Protein AF-A0A9D1A0C4-F1 (afdb_monomer_lite)

Secondary structure (DSSP, 8-state):
--HHHHHHHTTPPTTHHHHHHHHHHTT-PPTT-----SSPPSSSS----------HHHHHHHHHHHHHTT--HHHHHHHHHHHHHH--

Structure (mmCIF, N/CA/C/O backbone):
data_AF-A0A9D1A0C4-F1
#
_entry.id   AF-A0A9D1A0C4-F1
#
loop_
_atom_site.group_PDB
_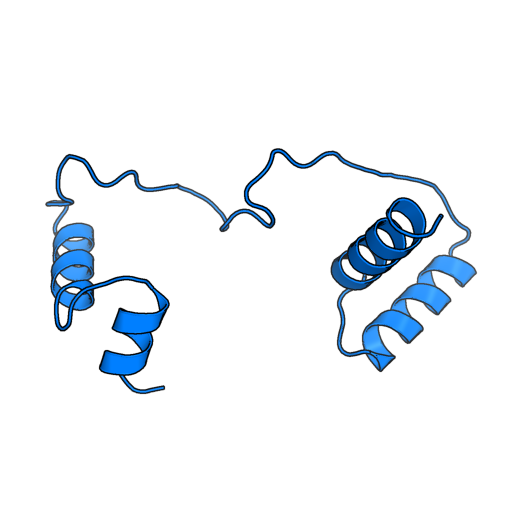atom_site.id
_atom_site.type_symbol
_atom_site.label_atom_id
_atom_site.label_alt_id
_atom_site.label_comp_id
_atom_site.label_asym_id
_atom_site.label_entity_id
_atom_site.label_seq_id
_atom_site.pdbx_PDB_ins_code
_atom_site.Cartn_x
_atom_site.Cartn_y
_atom_site.Cartn_z
_atom_site.occupancy
_atom_site.B_iso_or_equiv
_atom_site.auth_seq_id
_atom_site.auth_comp_id
_atom_site.auth_asym_id
_atom_site.auth_atom_id
_atom_site.pdbx_PDB_model_num
ATOM 1 N N . MET A 1 1 ? 2.304 -21.860 -16.667 1.00 63.72 1 MET A N 1
ATOM 2 C CA . MET A 1 1 ? 1.672 -20.867 -17.558 1.00 63.72 1 MET A CA 1
ATOM 3 C C . MET A 1 1 ? 2.236 -21.111 -18.945 1.00 63.72 1 MET A C 1
ATOM 5 O O . MET A 1 1 ? 3.440 -21.317 -19.033 1.00 63.72 1 MET A O 1
ATOM 9 N N . ASP A 1 2 ? 1.392 -21.220 -19.969 1.00 82.81 2 ASP A N 1
ATOM 10 C CA . ASP A 1 2 ? 1.847 -21.499 -21.337 1.00 82.81 2 ASP A CA 1
ATOM 11 C C . ASP A 1 2 ? 2.418 -20.231 -21.997 1.00 82.81 2 ASP A C 1
ATOM 13 O O . ASP A 1 2 ? 1.992 -19.121 -21.669 1.00 82.81 2 ASP A O 1
ATOM 17 N N . ARG A 1 3 ? 3.388 -20.388 -22.911 1.00 72.62 3 ARG A N 1
ATOM 18 C CA . ARG A 1 3 ? 4.094 -19.266 -23.558 1.00 72.62 3 ARG A CA 1
ATOM 19 C C . ARG A 1 3 ? 3.125 -18.333 -24.277 1.00 72.62 3 ARG A C 1
ATOM 21 O O . ARG A 1 3 ? 3.206 -17.124 -24.099 1.00 72.62 3 ARG A O 1
ATOM 28 N N . LYS A 1 4 ? 2.155 -18.901 -24.995 1.00 76.31 4 LYS A N 1
ATOM 29 C CA . LYS A 1 4 ? 1.164 -18.133 -25.750 1.00 76.31 4 LYS A CA 1
ATOM 30 C C . LYS A 1 4 ? 0.283 -17.290 -24.825 1.00 76.31 4 LYS A C 1
ATOM 32 O O . LYS A 1 4 ? -0.005 -16.135 -25.113 1.00 76.31 4 LYS A O 1
ATOM 37 N N . THR A 1 5 ? -0.083 -17.853 -23.672 1.00 77.88 5 THR A N 1
ATOM 38 C CA . THR A 1 5 ? -0.842 -17.142 -22.632 1.00 77.88 5 THR A CA 1
ATOM 39 C C . THR A 1 5 ? -0.043 -15.984 -22.035 1.00 77.88 5 THR A C 1
ATOM 41 O O . THR A 1 5 ? -0.611 -14.965 -21.655 1.00 77.88 5 THR A O 1
ATOM 44 N N . MET A 1 6 ? 1.276 -16.135 -21.929 1.00 74.81 6 MET A N 1
ATOM 45 C CA . MET A 1 6 ? 2.166 -15.109 -21.392 1.00 74.81 6 MET A CA 1
ATOM 46 C C . MET A 1 6 ? 2.388 -13.959 -22.388 1.00 74.81 6 MET A C 1
ATOM 48 O O . MET A 1 6 ? 2.412 -12.799 -21.981 1.00 74.81 6 MET A O 1
ATOM 52 N N . GLU A 1 7 ? 2.485 -14.274 -23.680 1.00 77.75 7 GLU A N 1
ATOM 53 C CA . GLU A 1 7 ? 2.577 -13.300 -24.776 1.00 77.75 7 GLU A CA 1
ATOM 54 C C . GLU A 1 7 ? 1.306 -12.447 -24.875 1.00 77.75 7 GLU A C 1
ATOM 56 O O . GLU A 1 7 ? 1.391 -11.220 -24.826 1.00 77.75 7 GLU A O 1
ATOM 61 N N . GLU A 1 8 ? 0.128 -13.080 -24.882 1.00 76.12 8 GLU A N 1
ATOM 62 C CA . GLU A 1 8 ? -1.163 -12.377 -24.896 1.00 76.12 8 GLU A CA 1
ATOM 63 C C . GLU A 1 8 ? -1.334 -11.452 -23.682 1.00 76.12 8 GLU A C 1
ATOM 65 O O . GLU A 1 8 ? -1.768 -10.309 -23.828 1.00 76.12 8 G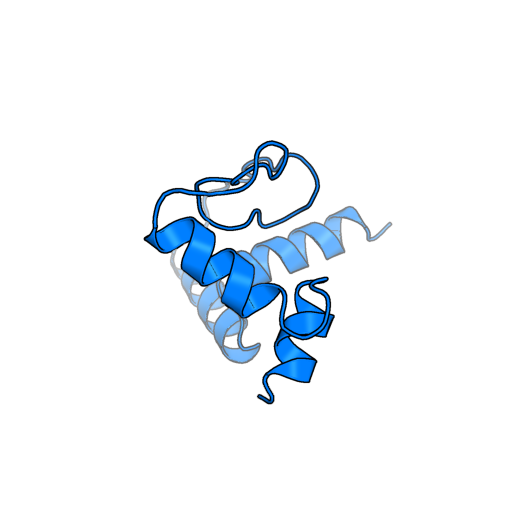LU A O 1
ATOM 70 N N . LEU A 1 9 ? -0.953 -11.908 -22.484 1.00 78.50 9 LEU A N 1
ATOM 71 C CA . LEU A 1 9 ? -1.116 -11.133 -21.251 1.00 78.50 9 LEU A CA 1
ATOM 72 C C . LEU A 1 9 ? -0.209 -9.895 -21.189 1.00 78.50 9 LEU A C 1
ATOM 74 O O . LEU A 1 9 ? -0.566 -8.900 -20.563 1.00 78.50 9 LEU A O 1
ATOM 78 N N . MET A 1 10 ? 0.953 -9.941 -21.839 1.00 73.81 10 MET A N 1
ATOM 79 C CA . MET A 1 10 ? 1.876 -8.806 -21.919 1.00 73.81 10 MET A CA 1
ATOM 80 C C . MET A 1 10 ? 1.667 -7.938 -23.170 1.00 73.81 10 MET A C 1
ATOM 82 O O . MET A 1 10 ? 2.399 -6.967 -23.357 1.00 73.81 10 MET A O 1
ATOM 86 N N . GLY A 1 11 ? 0.675 -8.260 -24.008 1.00 76.00 11 GLY A N 1
ATOM 87 C CA . GLY A 1 11 ? 0.380 -7.521 -25.236 1.00 76.00 11 GLY A CA 1
ATOM 88 C C . GLY A 1 11 ? 1.401 -7.742 -26.357 1.00 76.00 11 GLY A C 1
ATOM 89 O O . GLY A 1 11 ? 1.550 -6.871 -27.212 1.00 76.00 11 GLY A O 1
ATOM 90 N N . PHE A 1 12 ? 2.109 -8.875 -26.343 1.00 76.06 12 PHE A N 1
ATOM 91 C CA . PHE A 1 12 ? 3.029 -9.292 -27.402 1.00 76.06 12 PHE A CA 1
ATOM 92 C C . PHE A 1 12 ? 2.323 -10.212 -28.401 1.00 76.06 12 PHE A C 1
ATOM 94 O O . PHE A 1 12 ? 1.472 -11.025 -28.032 1.00 76.06 12 PHE A O 1
ATOM 101 N N . ALA A 1 13 ? 2.699 -10.116 -29.674 1.00 80.69 13 ALA A N 1
ATOM 102 C CA . ALA A 1 13 ? 2.311 -11.097 -30.675 1.00 80.69 13 ALA A CA 1
ATOM 103 C C . ALA A 1 13 ? 3.014 -12.453 -30.422 1.00 80.69 13 ALA A C 1
ATOM 105 O O . ALA A 1 13 ? 4.076 -12.497 -29.792 1.00 80.69 13 ALA A O 1
ATOM 106 N N . PRO A 1 14 ? 2.462 -13.578 -30.916 1.00 80.50 14 PRO A N 1
ATOM 107 C CA . PRO A 1 14 ? 3.073 -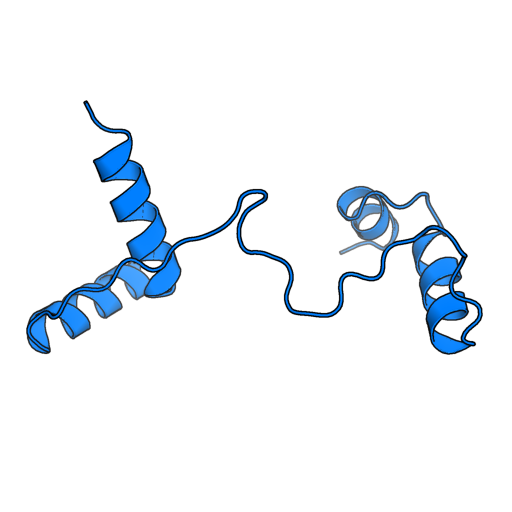14.892 -30.727 1.00 80.50 14 PRO A CA 1
ATOM 108 C C . PRO A 1 14 ? 4.501 -14.957 -31.292 1.00 80.50 14 PRO A C 1
ATOM 110 O O . PRO A 1 14 ? 4.708 -14.676 -32.471 1.00 80.50 14 PRO A O 1
ATOM 113 N N . GLY A 1 15 ? 5.478 -15.348 -30.471 1.00 79.00 15 GLY A N 1
ATOM 114 C CA . GLY A 1 15 ? 6.906 -15.412 -30.808 1.00 79.00 15 GLY A CA 1
ATOM 115 C C . GLY A 1 15 ? 7.670 -14.092 -30.644 1.00 79.00 15 GLY A C 1
ATOM 116 O O . GLY A 1 15 ? 8.899 -14.102 -30.565 1.00 79.00 15 GLY A O 1
ATOM 117 N N . GLU A 1 16 ? 6.967 -12.964 -30.527 1.00 81.00 16 GLU A N 1
ATOM 118 C CA . GLU A 1 16 ? 7.580 -11.634 -30.440 1.00 81.00 16 GLU A CA 1
ATOM 119 C C . GLU A 1 16 ? 8.327 -11.437 -29.118 1.00 81.00 16 GLU A C 1
ATO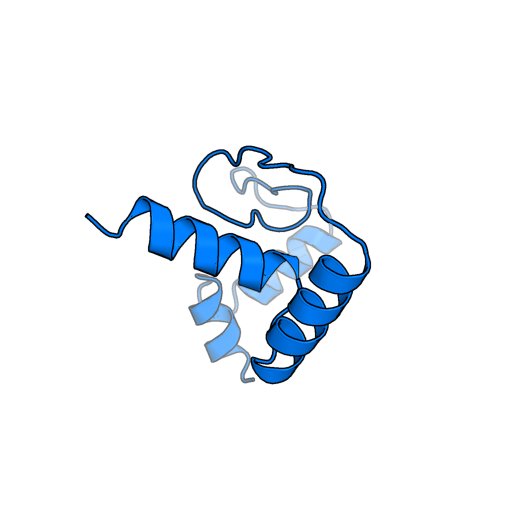M 121 O O . GLU A 1 16 ? 9.313 -10.705 -29.049 1.00 81.00 16 GLU A O 1
ATOM 126 N N . LEU A 1 17 ? 7.881 -12.103 -28.054 1.00 77.44 17 LEU A N 1
ATOM 127 C CA . LEU A 1 17 ? 8.491 -11.979 -26.737 1.00 77.44 17 LEU A CA 1
ATOM 128 C C . LEU A 1 17 ? 9.926 -12.515 -26.710 1.00 77.44 17 LEU A C 1
ATOM 130 O O . LEU A 1 17 ? 10.812 -11.886 -26.136 1.00 77.44 17 LEU A O 1
ATOM 134 N N . GLU A 1 18 ? 10.161 -13.656 -27.351 1.00 80.50 18 GLU A N 1
ATOM 135 C CA . GLU A 1 18 ? 11.476 -14.298 -27.401 1.00 80.50 18 GLU A CA 1
ATOM 136 C C . GLU A 1 18 ? 12.428 -13.550 -28.345 1.00 80.50 18 GLU A C 1
ATOM 138 O O . GLU A 1 18 ? 13.600 -13.356 -28.025 1.00 80.50 18 GLU A O 1
ATOM 143 N N . GLU A 1 19 ? 11.904 -13.032 -29.458 1.00 81.25 19 GLU A N 1
ATOM 144 C CA . GLU A 1 19 ? 12.637 -12.134 -30.355 1.00 81.25 19 GLU A CA 1
ATOM 145 C C . GLU A 1 19 ? 13.046 -10.838 -29.641 1.00 81.25 19 GLU A C 1
ATOM 147 O O . GLU A 1 19 ? 14.201 -10.420 -29.701 1.00 81.25 19 GLU A O 1
ATOM 152 N N . THR A 1 20 ? 12.121 -10.246 -28.884 1.00 77.56 20 THR A N 1
ATOM 153 C CA . THR A 1 20 ? 12.358 -9.027 -28.105 1.00 77.56 20 THR A CA 1
ATOM 154 C C . THR A 1 20 ? 13.358 -9.270 -26.972 1.00 77.56 20 THR A C 1
ATOM 156 O O . THR A 1 20 ? 14.227 -8.433 -26.732 1.00 77.56 20 THR A O 1
ATOM 159 N N . ALA A 1 21 ? 13.281 -10.422 -26.298 1.00 79.94 21 ALA A N 1
ATOM 160 C CA . ALA A 1 21 ? 14.245 -10.819 -25.275 1.00 79.94 21 ALA A CA 1
ATOM 161 C C . ALA A 1 21 ? 15.653 -10.994 -25.864 1.00 79.94 21 ALA A C 1
ATOM 163 O O . ALA A 1 21 ? 16.612 -10.434 -25.337 1.00 79.94 21 ALA A O 1
ATOM 164 N N . ARG A 1 22 ? 15.775 -11.679 -27.007 1.00 81.06 22 ARG A N 1
ATOM 165 C CA . ARG A 1 22 ? 17.056 -11.838 -27.708 1.00 81.06 22 ARG A CA 1
ATOM 166 C C . ARG A 1 22 ? 17.625 -10.493 -28.163 1.00 81.06 22 ARG A C 1
ATOM 168 O O . ARG A 1 22 ? 18.818 -10.269 -27.991 1.00 81.06 22 ARG A O 1
ATOM 175 N N . ALA A 1 23 ? 16.786 -9.599 -28.688 1.00 79.81 23 ALA A N 1
ATOM 176 C CA . ALA A 1 23 ? 17.187 -8.249 -29.084 1.00 79.81 23 ALA A CA 1
ATOM 177 C C . ALA A 1 23 ? 17.661 -7.404 -27.887 1.00 79.81 23 ALA A C 1
ATOM 179 O O . ALA A 1 23 ? 18.578 -6.598 -28.015 1.00 79.81 23 ALA A O 1
ATOM 180 N N . TYR A 1 24 ? 17.074 -7.598 -26.702 1.00 75.94 24 TYR A N 1
ATOM 181 C CA . TYR A 1 24 ? 17.560 -6.971 -25.470 1.00 75.94 24 TYR A CA 1
ATOM 182 C C . TYR A 1 24 ? 18.947 -7.488 -25.076 1.00 75.94 24 TYR A C 1
ATOM 184 O O . TYR A 1 24 ? 19.840 -6.696 -24.784 1.00 75.94 24 TYR A O 1
ATOM 192 N N . GLU A 1 25 ? 19.134 -8.810 -25.087 1.00 77.88 25 GLU A N 1
ATOM 193 C CA . GLU A 1 25 ? 20.388 -9.468 -24.700 1.00 77.88 25 GLU A CA 1
ATOM 194 C C . GLU A 1 25 ? 21.537 -9.188 -25.678 1.00 77.88 25 GLU A C 1
ATOM 196 O O . GLU A 1 25 ? 22.682 -9.037 -25.251 1.00 77.88 25 GLU A O 1
ATOM 201 N N . SER A 1 26 ? 21.244 -9.079 -26.978 1.00 80.62 26 SER A N 1
ATOM 202 C CA . SER A 1 26 ? 22.224 -8.729 -28.014 1.00 80.62 26 SER A CA 1
ATOM 203 C C . SER A 1 26 ? 22.534 -7.230 -28.081 1.00 80.62 26 SER A C 1
ATOM 205 O O . SER A 1 26 ? 23.470 -6.832 -28.773 1.00 80.62 26 SER A O 1
ATOM 207 N N . GLY A 1 27 ? 21.774 -6.392 -27.365 1.00 73.12 27 GLY A N 1
ATOM 208 C CA . GLY A 1 27 ? 21.891 -4.934 -27.418 1.00 73.12 27 GLY A CA 1
ATOM 209 C C . GLY A 1 27 ? 21.257 -4.294 -28.660 1.00 73.12 27 GLY A C 1
ATOM 210 O O . GLY A 1 27 ? 21.410 -3.093 -28.870 1.00 73.12 27 GLY A O 1
ATOM 211 N N . GLU A 1 28 ? 20.512 -5.060 -29.457 1.00 75.88 28 GLU A N 1
ATOM 212 C CA . GLU A 1 28 ? 19.783 -4.620 -30.655 1.00 75.88 28 GLU A CA 1
ATOM 213 C C . GLU A 1 28 ? 18.331 -4.229 -30.333 1.00 75.88 28 GLU A C 1
ATOM 215 O O . GLU A 1 28 ? 17.410 -4.449 -31.121 1.00 75.88 28 GLU A O 1
ATOM 220 N N . TRP A 1 29 ? 18.100 -3.660 -29.147 1.00 71.12 29 TRP A N 1
ATOM 221 C CA . TRP A 1 29 ? 16.755 -3.296 -28.716 1.00 71.12 29 TRP A CA 1
ATOM 222 C C . TRP A 1 29 ? 16.121 -2.290 -29.697 1.00 71.12 29 TRP A C 1
ATOM 224 O O . TRP A 1 29 ? 16.713 -1.235 -29.955 1.00 71.12 29 TRP A O 1
ATOM 234 N N . PRO A 1 30 ? 14.924 -2.575 -30.249 1.00 67.31 30 PRO A N 1
ATOM 235 C CA . PRO A 1 30 ? 14.371 -1.799 -31.350 1.00 67.31 30 PRO A CA 1
ATOM 236 C C . PRO A 1 30 ? 14.090 -0.347 -30.948 1.00 67.31 30 PRO A C 1
ATOM 238 O O . PRO A 1 30 ? 13.456 -0.057 -29.926 1.00 67.31 30 PRO A O 1
ATOM 241 N N . ALA A 1 31 ? 14.531 0.581 -31.800 1.00 62.34 31 ALA A N 1
ATOM 242 C CA . ALA A 1 31 ? 14.251 2.002 -31.652 1.00 62.34 31 ALA A CA 1
ATOM 243 C C . ALA A 1 31 ? 12.730 2.248 -31.652 1.00 62.34 31 ALA A C 1
ATOM 245 O O . ALA A 1 31 ? 12.020 1.800 -32.549 1.00 62.34 31 ALA A O 1
ATOM 246 N N . GLY A 1 32 ? 12.224 2.953 -30.636 1.00 64.94 32 GLY A N 1
ATOM 247 C CA . GLY A 1 32 ? 10.793 3.251 -30.472 1.00 64.94 32 GLY A CA 1
ATOM 248 C C . GLY A 1 32 ? 10.090 2.475 -29.353 1.00 64.94 32 GLY A C 1
ATOM 249 O O . GLY A 1 32 ? 9.008 2.883 -28.934 1.00 64.94 32 GLY A O 1
ATOM 250 N N . ARG A 1 33 ? 10.705 1.423 -28.788 1.00 63.03 33 ARG A N 1
ATOM 251 C CA . ARG A 1 33 ? 10.228 0.813 -27.535 1.00 63.03 33 ARG A CA 1
ATOM 252 C C . ARG A 1 33 ? 10.828 1.531 -26.331 1.00 63.03 33 ARG A C 1
ATOM 254 O O . ARG A 1 33 ? 12.015 1.389 -26.040 1.00 63.03 33 ARG A O 1
ATOM 261 N N . THR A 1 34 ? 9.996 2.270 -25.599 1.00 60.12 34 THR A N 1
ATOM 262 C CA . THR A 1 34 ? 10.399 2.905 -24.339 1.00 60.12 34 THR A CA 1
ATOM 263 C C . THR A 1 34 ? 10.650 1.839 -23.278 1.00 60.12 34 THR A C 1
ATOM 265 O O . THR A 1 34 ? 9.712 1.310 -22.682 1.00 60.12 34 THR A O 1
ATOM 268 N N . VAL A 1 35 ? 11.921 1.547 -23.006 1.00 62.75 35 VAL A N 1
ATOM 269 C CA . VAL A 1 35 ? 12.310 0.769 -21.827 1.00 62.75 35 VAL A CA 1
ATOM 270 C C . VAL A 1 35 ? 12.003 1.619 -20.596 1.00 62.75 35 VAL A C 1
ATOM 272 O O . VAL A 1 35 ? 12.706 2.586 -20.300 1.00 62.75 35 VAL A O 1
ATOM 275 N N . ARG A 1 36 ? 10.929 1.291 -19.871 1.00 62.38 36 ARG A N 1
ATOM 276 C CA . ARG A 1 36 ? 10.678 1.886 -18.555 1.00 62.38 36 ARG A CA 1
ATOM 277 C C . ARG A 1 36 ? 11.581 1.192 -17.540 1.00 62.38 36 ARG A C 1
ATOM 279 O O . ARG A 1 36 ? 11.223 0.167 -16.973 1.00 62.38 36 ARG A O 1
ATOM 286 N N . LEU A 1 37 ? 12.776 1.746 -17.355 1.00 59.59 37 LEU A N 1
ATOM 287 C CA . LEU A 1 37 ? 13.708 1.326 -16.311 1.00 59.59 37 LEU A CA 1
ATOM 288 C C . LEU A 1 37 ? 13.065 1.531 -14.934 1.00 59.59 37 LEU A C 1
ATOM 290 O O . LEU A 1 37 ? 12.723 2.654 -14.566 1.00 59.59 37 LEU A O 1
ATOM 294 N N . GLY A 1 38 ? 12.921 0.450 -14.168 1.00 69.62 38 GLY A N 1
ATOM 295 C CA . GLY A 1 38 ? 12.446 0.496 -12.787 1.00 69.62 38 GLY A CA 1
ATOM 296 C C . GLY A 1 38 ? 11.398 -0.563 -12.465 1.00 69.62 38 GLY A C 1
ATOM 297 O O . GLY A 1 38 ? 11.052 -1.411 -13.285 1.00 69.62 38 GLY A O 1
ATOM 298 N N . ARG A 1 39 ? 10.891 -0.519 -11.230 1.00 73.19 39 ARG A N 1
ATOM 299 C CA . ARG A 1 39 ? 9.741 -1.334 -10.834 1.00 73.19 39 ARG A CA 1
ATOM 300 C C . ARG A 1 39 ? 8.518 -0.860 -11.634 1.00 73.19 39 ARG A C 1
ATOM 302 O O . ARG A 1 39 ? 8.314 0.355 -11.701 1.00 73.19 39 ARG A O 1
ATOM 309 N N . PRO A 1 40 ? 7.695 -1.773 -12.181 1.00 80.06 40 PRO A N 1
ATOM 310 C CA . PRO A 1 40 ? 6.414 -1.407 -12.767 1.00 80.06 40 PRO A CA 1
ATOM 311 C C . PRO A 1 40 ? 5.630 -0.468 -11.837 1.00 80.06 40 PRO A C 1
ATOM 313 O O . PRO A 1 40 ? 5.615 -0.696 -10.619 1.00 80.06 40 PRO A O 1
ATOM 316 N N . PRO A 1 41 ? 5.034 0.609 -12.374 1.00 79.50 41 PRO A N 1
ATOM 317 C CA . PRO A 1 41 ? 4.290 1.552 -11.558 1.00 79.50 41 PRO A CA 1
ATOM 318 C C . PRO A 1 41 ? 3.080 0.857 -10.927 1.00 79.50 41 PRO A C 1
ATOM 320 O O . PRO A 1 41 ? 2.501 -0.064 -11.497 1.00 79.50 41 PRO A O 1
ATOM 323 N N . ILE A 1 42 ? 2.699 1.301 -9.730 1.00 85.75 42 ILE A N 1
ATOM 324 C CA . ILE A 1 42 ? 1.546 0.746 -9.005 1.00 85.75 42 ILE A CA 1
ATOM 325 C C . ILE A 1 42 ? 0.194 1.292 -9.501 1.00 85.75 42 ILE A C 1
ATOM 327 O O . ILE A 1 42 ? -0.839 0.808 -9.046 1.00 85.75 42 ILE A O 1
ATOM 331 N N . ALA A 1 43 ? 0.208 2.311 -10.366 1.00 84.94 43 ALA A N 1
ATOM 332 C CA . ALA A 1 43 ? -0.954 2.956 -10.976 1.00 84.94 43 ALA A CA 1
ATOM 333 C C . ALA A 1 43 ? -0.545 3.640 -12.294 1.00 84.94 43 ALA A C 1
ATOM 335 O O . ALA A 1 43 ? 0.626 3.986 -12.472 1.00 84.94 43 ALA A O 1
ATOM 336 N N . ASP A 1 44 ? -1.509 3.868 -13.188 1.00 85.44 44 ASP A N 1
ATOM 337 C CA . ASP A 1 44 ? -1.287 4.569 -14.463 1.00 85.44 44 ASP A CA 1
ATOM 338 C C . ASP A 1 44 ? -1.150 6.095 -14.304 1.00 85.44 44 ASP A C 1
A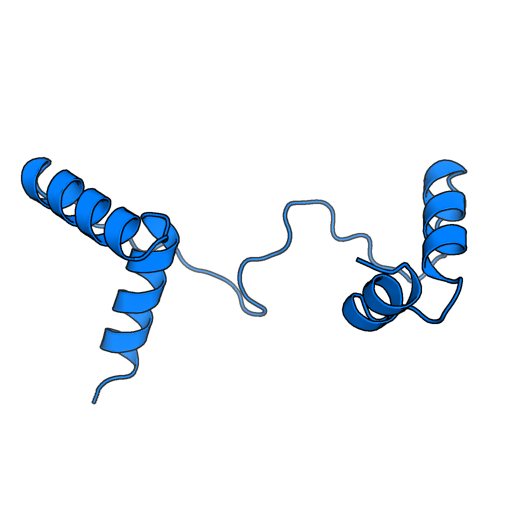TOM 340 O O . ASP A 1 44 ? -0.656 6.781 -15.200 1.00 85.44 44 ASP A O 1
ATOM 344 N N . GLU A 1 45 ? -1.547 6.630 -13.147 1.00 88.06 45 GLU A N 1
ATOM 345 C CA . GLU A 1 45 ? -1.467 8.048 -12.796 1.00 88.06 45 GLU A CA 1
ATOM 346 C C . GLU A 1 45 ? -0.366 8.350 -11.755 1.00 88.06 45 GLU A C 1
ATOM 348 O O . GLU A 1 45 ? 0.083 7.451 -11.033 1.00 88.06 45 GLU A O 1
ATOM 353 N N . PRO A 1 46 ? 0.094 9.615 -11.638 1.00 88.06 46 PRO A N 1
ATOM 354 C CA . PRO A 1 46 ? 1.080 10.000 -10.632 1.00 88.06 46 PRO A CA 1
ATOM 355 C C . PRO A 1 46 ? 0.604 9.729 -9.198 1.00 88.06 46 PRO A C 1
ATOM 357 O O . PRO A 1 46 ? -0.425 10.233 -8.755 1.00 88.06 46 PRO A O 1
ATOM 360 N N . THR A 1 47 ? 1.406 8.997 -8.426 1.00 88.81 47 THR A N 1
ATOM 361 C CA . THR A 1 47 ? 1.086 8.641 -7.035 1.00 88.81 47 THR A CA 1
ATOM 362 C C . THR A 1 47 ? 1.548 9.706 -6.038 1.00 88.81 47 THR A C 1
ATOM 364 O O . THR A 1 47 ? 2.638 10.263 -6.190 1.00 88.81 47 THR A O 1
ATOM 367 N N . LYS A 1 48 ? 0.786 9.926 -4.958 1.00 90.94 48 LYS A N 1
ATOM 368 C CA . LYS A 1 48 ? 1.186 10.761 -3.807 1.00 90.94 48 LYS A CA 1
ATOM 369 C C . LYS A 1 48 ? 1.337 9.933 -2.530 1.00 90.94 48 LYS A C 1
ATOM 371 O O . LYS A 1 48 ? 0.665 8.923 -2.353 1.00 90.94 48 LYS A O 1
ATOM 376 N N . ILE A 1 49 ? 2.212 10.384 -1.628 1.00 92.06 49 ILE A N 1
ATOM 377 C CA . ILE A 1 49 ? 2.411 9.763 -0.312 1.00 92.06 49 ILE A CA 1
ATOM 378 C C . ILE A 1 49 ? 1.347 10.282 0.657 1.00 92.06 49 ILE A C 1
ATOM 380 O O . ILE A 1 49 ? 1.230 11.489 0.859 1.00 92.06 49 ILE A O 1
ATOM 384 N N . VAL A 1 50 ? 0.627 9.362 1.298 1.00 90.12 50 VAL A N 1
ATOM 385 C CA . VAL A 1 50 ? -0.242 9.638 2.449 1.00 90.12 50 VAL A CA 1
ATOM 386 C C . VAL A 1 50 ? 0.417 9.013 3.676 1.00 90.12 50 VAL A C 1
ATOM 388 O O . VAL A 1 50 ? 0.666 7.808 3.694 1.00 90.12 50 VAL A O 1
ATOM 391 N N . SER A 1 51 ? 0.747 9.820 4.686 1.00 91.62 51 SER A N 1
ATOM 392 C CA . SER A 1 51 ? 1.420 9.355 5.903 1.00 91.62 51 SER A CA 1
ATOM 393 C C . SER A 1 51 ? 0.770 9.917 7.167 1.00 91.62 51 SER A C 1
ATOM 395 O O . SER A 1 51 ? 0.297 11.050 7.203 1.00 91.62 51 SER A O 1
ATOM 397 N N . GLY A 1 52 ? 0.750 9.102 8.223 1.00 93.25 52 GLY A N 1
ATOM 398 C CA . GLY A 1 52 ? 0.207 9.452 9.532 1.00 93.25 52 GLY A CA 1
ATOM 399 C C . GLY A 1 52 ? 0.798 8.546 10.608 1.00 93.25 52 GLY A C 1
ATOM 400 O O . GLY A 1 52 ? 1.099 7.381 10.348 1.00 93.25 52 GLY A O 1
ATOM 401 N N . ARG A 1 53 ? 1.012 9.087 11.812 1.00 96.12 53 ARG A N 1
ATOM 402 C CA . ARG A 1 53 ? 1.503 8.307 12.957 1.00 96.12 53 ARG A CA 1
ATOM 403 C C . ARG A 1 53 ? 0.331 7.663 13.688 1.00 96.12 53 ARG A C 1
ATOM 405 O O . ARG A 1 53 ? -0.668 8.324 13.949 1.00 96.12 53 ARG A O 1
ATOM 412 N N . VAL A 1 54 ? 0.496 6.398 14.057 1.00 95.94 54 VAL A N 1
ATOM 413 C CA . VAL A 1 54 ? -0.456 5.628 14.866 1.00 95.94 54 VAL A CA 1
ATOM 414 C C . VAL A 1 54 ? 0.295 4.939 16.008 1.00 95.94 54 VAL A C 1
ATOM 416 O O . VAL A 1 54 ? 1.504 4.727 15.882 1.00 95.94 54 VAL A O 1
ATOM 419 N N . PRO A 1 55 ? -0.376 4.585 17.117 1.00 98.25 55 PRO A N 1
ATOM 420 C CA . PRO A 1 55 ? 0.228 3.743 18.144 1.00 98.25 55 PRO A CA 1
ATOM 421 C C . PRO A 1 55 ? 0.687 2.396 17.570 1.00 98.25 55 PRO A C 1
ATOM 423 O O . PRO A 1 55 ? 0.020 1.838 16.697 1.00 98.25 55 PRO A O 1
ATOM 426 N N . GLU A 1 56 ? 1.780 1.845 18.099 1.00 97.81 56 GLU A N 1
ATOM 427 C CA . GLU A 1 56 ? 2.332 0.553 17.653 1.00 97.81 56 GLU A CA 1
ATOM 428 C C . GLU A 1 56 ? 1.293 -0.571 17.726 1.00 97.81 56 GLU A C 1
ATOM 430 O O . GLU A 1 56 ? 1.109 -1.312 16.766 1.00 97.81 56 GLU A O 1
ATOM 435 N N . SER A 1 57 ? 0.498 -0.609 18.801 1.00 98.06 57 SER A N 1
ATOM 436 C CA . SER A 1 57 ? -0.574 -1.597 18.970 1.00 98.06 57 SER A CA 1
ATOM 437 C C . SER A 1 57 ? -1.620 -1.565 17.850 1.00 98.06 57 SER A C 1
ATOM 439 O O . SER A 1 57 ? -2.180 -2.605 17.492 1.00 98.06 57 SER A O 1
ATOM 441 N N . ILE A 1 58 ? -1.879 -0.386 17.278 1.00 97.69 58 ILE A N 1
ATOM 442 C CA . ILE A 1 58 ? -2.795 -0.209 16.149 1.00 97.69 58 ILE A CA 1
ATOM 443 C C . ILE A 1 58 ? -2.132 -0.660 14.849 1.00 97.69 58 ILE A C 1
ATOM 445 O O . ILE A 1 58 ? -2.786 -1.336 14.055 1.00 97.69 58 ILE A O 1
ATOM 449 N N . ALA A 1 59 ? -0.849 -0.346 14.645 1.00 96.50 59 ALA A N 1
ATOM 450 C CA . ALA A 1 59 ? -0.093 -0.827 13.490 1.00 96.50 59 ALA A CA 1
ATOM 451 C C . ALA A 1 59 ? -0.021 -2.365 13.465 1.00 96.50 59 ALA A C 1
ATOM 453 O O . ALA A 1 59 ? -0.322 -2.976 12.441 1.00 96.50 59 ALA A O 1
ATOM 454 N N . ASP A 1 60 ? 0.246 -3.000 14.607 1.00 97.75 60 ASP A N 1
ATOM 455 C CA . ASP A 1 60 ? 0.287 -4.461 14.722 1.00 97.75 60 ASP A CA 1
ATOM 456 C C . ASP A 1 60 ? -1.084 -5.098 14.462 1.00 97.75 60 ASP A C 1
ATOM 458 O O . ASP A 1 60 ? -1.206 -6.128 13.795 1.00 97.75 60 ASP A O 1
ATOM 462 N N . ALA A 1 61 ? -2.151 -4.493 14.995 1.00 97.44 61 ALA A N 1
ATOM 463 C CA . ALA A 1 61 ? -3.512 -4.954 14.737 1.00 97.44 61 ALA A CA 1
ATOM 464 C C . ALA A 1 61 ? -3.890 -4.813 13.256 1.00 97.44 61 ALA A C 1
ATOM 466 O O . ALA A 1 61 ? -4.587 -5.674 12.713 1.00 97.44 61 ALA A O 1
ATOM 467 N N . PHE A 1 62 ? -3.422 -3.750 12.604 1.00 97.00 62 PHE A N 1
ATOM 468 C CA . PHE A 1 62 ? -3.616 -3.522 11.181 1.00 97.00 62 PHE A CA 1
ATOM 469 C C . PHE A 1 62 ? -2.893 -4.574 10.333 1.00 97.00 62 PHE A C 1
ATOM 471 O O . PHE A 1 62 ? -3.501 -5.140 9.425 1.00 97.00 62 PHE A O 1
ATOM 478 N N . ASP A 1 63 ? -1.646 -4.901 10.669 1.00 96.81 63 ASP A N 1
ATOM 479 C CA . ASP A 1 63 ? -0.865 -5.919 9.963 1.00 96.81 63 ASP A CA 1
ATOM 480 C C . ASP A 1 63 ? -1.482 -7.307 10.065 1.00 96.81 63 ASP A C 1
ATOM 482 O O . ASP A 1 63 ? -1.585 -8.009 9.059 1.00 96.81 63 ASP A O 1
ATOM 486 N N . ARG A 1 64 ? -1.961 -7.689 11.255 1.00 97.56 64 ARG A N 1
ATOM 487 C CA . ARG A 1 64 ? -2.685 -8.955 11.430 1.00 97.56 64 ARG A CA 1
ATOM 488 C C . ARG A 1 64 ? -3.922 -9.017 10.537 1.00 97.56 64 ARG A C 1
ATOM 490 O O . ARG A 1 64 ? -4.172 -10.049 9.920 1.00 97.56 64 ARG A O 1
ATOM 497 N N . LYS A 1 65 ? -4.675 -7.916 10.426 1.00 96.44 65 LYS A N 1
ATOM 498 C CA . LYS A 1 65 ? -5.823 -7.841 9.510 1.00 96.44 65 LYS A CA 1
ATOM 499 C C . LYS A 1 65 ? -5.388 -7.921 8.047 1.00 96.44 65 LYS A C 1
ATOM 501 O O . LYS A 1 65 ? -6.030 -8.621 7.280 1.00 96.44 65 LYS A O 1
ATOM 506 N N . ALA A 1 66 ? -4.303 -7.263 7.644 1.00 96.88 66 ALA A N 1
ATOM 507 C CA . ALA A 1 66 ? -3.786 -7.391 6.279 1.00 96.88 66 ALA A CA 1
ATOM 508 C C . ALA A 1 66 ? -3.415 -8.845 5.947 1.00 96.88 66 ALA A C 1
ATOM 510 O O . ALA A 1 66 ? -3.884 -9.381 4.945 1.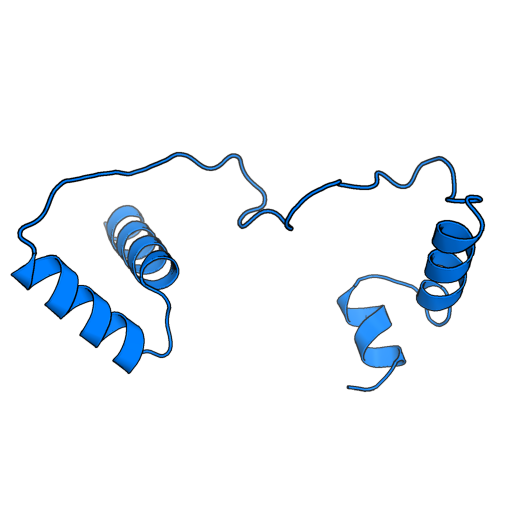00 96.88 66 ALA A O 1
ATOM 511 N N . GLN A 1 67 ? -2.701 -9.524 6.847 1.00 96.06 67 GLN A N 1
ATOM 512 C CA . GLN A 1 67 ? -2.336 -10.935 6.691 1.00 96.06 67 GLN A CA 1
ATOM 513 C C . GLN A 1 67 ? -3.559 -11.856 6.584 1.00 96.06 67 GLN A C 1
ATOM 515 O O . GLN A 1 67 ? -3.579 -12.736 5.728 1.00 96.06 67 GLN A O 1
ATOM 520 N N . GLN A 1 68 ? -4.601 -11.634 7.395 1.00 95.81 68 GLN A N 1
ATOM 521 C CA . GLN A 1 68 ? -5.857 -12.398 7.323 1.00 95.81 68 GLN A CA 1
ATOM 522 C C . GLN A 1 68 ? -6.548 -12.292 5.958 1.00 95.81 68 GLN A C 1
ATOM 524 O O . GLN A 1 68 ? -7.230 -13.224 5.545 1.00 95.81 68 GLN A O 1
ATOM 529 N N . HIS A 1 69 ? -6.361 -11.173 5.257 1.00 92.75 69 HIS A N 1
ATOM 530 C CA . HIS A 1 69 ? -6.898 -10.944 3.917 1.00 92.75 69 HIS A CA 1
ATOM 531 C C . HIS A 1 69 ? -5.908 -11.313 2.795 1.00 92.75 69 HIS A C 1
ATOM 533 O O . HIS A 1 69 ? -6.201 -11.068 1.628 1.00 92.75 69 HIS A O 1
ATOM 539 N N . GLY A 1 70 ? -4.741 -11.886 3.117 1.00 96.06 70 GLY A N 1
ATOM 540 C CA . GLY A 1 70 ? -3.704 -12.209 2.129 1.00 96.06 70 GLY A CA 1
ATOM 541 C C . GLY A 1 70 ? -3.039 -10.978 1.504 1.00 96.06 70 GLY A C 1
ATOM 542 O O . GLY A 1 70 ? -2.503 -11.065 0.404 1.00 96.06 70 GLY A O 1
ATOM 543 N N . GLN A 1 71 ? -3.088 -9.834 2.189 1.00 96.50 71 GLN A N 1
ATOM 544 C CA . GLN A 1 71 ? -2.589 -8.546 1.715 1.00 96.50 71 GLN A CA 1
ATOM 545 C C . GLN A 1 71 ? -1.334 -8.117 2.479 1.00 96.50 71 GLN A C 1
ATOM 547 O O . GLN A 1 71 ? -1.158 -8.395 3.668 1.00 96.50 71 GLN A O 1
ATOM 552 N N . THR A 1 72 ? -0.490 -7.332 1.821 1.00 95.31 72 THR A N 1
ATOM 553 C CA . THR A 1 72 ? 0.523 -6.506 2.480 1.00 95.31 72 THR A CA 1
ATOM 554 C C . THR A 1 72 ? -0.118 -5.301 3.174 1.00 95.31 72 THR A C 1
ATOM 556 O O . THR A 1 72 ? -1.206 -4.843 2.814 1.00 95.31 72 THR A O 1
ATOM 559 N N . ARG A 1 73 ? 0.603 -4.706 4.136 1.00 94.88 73 ARG A N 1
ATOM 560 C CA . ARG A 1 73 ? 0.194 -3.455 4.801 1.00 94.88 73 ARG A CA 1
ATOM 561 C C . ARG A 1 73 ? -0.160 -2.356 3.788 1.00 94.88 73 ARG A C 1
ATOM 563 O O . ARG A 1 73 ? -1.164 -1.668 3.944 1.00 94.88 73 ARG A O 1
ATOM 570 N N . ALA A 1 74 ? 0.659 -2.196 2.748 1.00 92.94 74 ALA A N 1
ATOM 571 C CA . ALA A 1 74 ? 0.479 -1.156 1.738 1.00 92.94 74 ALA A CA 1
ATOM 572 C C . ALA A 1 74 ? -0.720 -1.419 0.811 1.00 92.94 74 ALA A C 1
ATOM 574 O O . ALA A 1 74 ? -1.363 -0.473 0.371 1.00 92.94 74 ALA A O 1
ATOM 575 N N . GLU A 1 75 ? -1.029 -2.678 0.497 1.00 94.44 75 GLU A N 1
ATOM 576 C CA . GLU A 1 75 ? -2.230 -3.035 -0.273 1.00 94.44 75 GLU A CA 1
ATOM 577 C C . GLU A 1 75 ? -3.496 -2.731 0.513 1.00 94.44 75 GLU A C 1
ATOM 579 O O . GLU A 1 75 ? -4.353 -2.012 0.008 1.00 94.44 75 GLU A O 1
ATOM 584 N N . ARG A 1 76 ? -3.562 -3.174 1.773 1.00 95.31 76 ARG A N 1
ATOM 585 C CA . ARG A 1 76 ? -4.714 -2.890 2.631 1.00 95.31 76 ARG A CA 1
ATOM 586 C C . ARG A 1 76 ? -4.907 -1.394 2.863 1.00 95.31 76 ARG A C 1
ATOM 588 O O . ARG A 1 76 ? -6.033 -0.911 2.864 1.00 95.31 76 ARG A O 1
ATOM 595 N N . LEU A 1 77 ? -3.819 -0.647 3.069 1.00 94.81 77 LEU A N 1
ATOM 596 C CA . LEU A 1 77 ? -3.902 0.802 3.256 1.00 94.81 77 LEU A CA 1
ATOM 597 C C . LEU A 1 77 ? -4.449 1.491 2.001 1.00 94.81 77 LEU A C 1
ATOM 599 O O . LEU A 1 77 ? -5.324 2.342 2.119 1.00 94.81 77 LEU A O 1
ATOM 603 N N . ARG A 1 78 ? -3.970 1.105 0.811 1.00 93.31 78 ARG A N 1
ATOM 604 C CA . ARG A 1 78 ? -4.490 1.631 -0.459 1.00 93.31 78 ARG A CA 1
ATOM 605 C C . ARG A 1 78 ? -5.968 1.303 -0.637 1.00 93.31 78 ARG A C 1
ATOM 607 O O . ARG A 1 78 ? -6.734 2.208 -0.929 1.00 93.31 78 ARG A O 1
ATOM 614 N N . GLU A 1 79 ? -6.367 0.055 -0.397 1.00 93.75 79 GLU A N 1
ATOM 615 C CA . GLU A 1 79 ? -7.768 -0.371 -0.484 1.00 93.75 79 GLU A CA 1
ATOM 616 C C . GLU A 1 79 ? -8.675 0.470 0.424 1.00 93.75 79 GLU A C 1
ATOM 618 O O . GLU A 1 79 ? -9.672 1.012 -0.043 1.00 93.75 79 GLU A O 1
ATOM 623 N N . LEU A 1 80 ? -8.313 0.638 1.700 1.00 93.88 80 LEU A N 1
ATOM 624 C CA . LEU A 1 80 ? -9.128 1.403 2.645 1.00 93.88 80 LEU A CA 1
ATOM 625 C C . LEU A 1 80 ? -9.200 2.892 2.297 1.00 93.88 80 LEU A C 1
ATOM 627 O O . LEU A 1 80 ? -10.270 3.475 2.419 1.00 93.88 80 LEU A O 1
ATOM 631 N N . ILE A 1 81 ? -8.096 3.494 1.839 1.00 93.75 81 ILE A N 1
ATOM 632 C CA . ILE A 1 81 ? -8.097 4.887 1.368 1.00 93.75 81 ILE A CA 1
ATOM 633 C C . ILE A 1 81 ? -9.018 5.035 0.152 1.00 93.75 81 ILE A C 1
ATOM 635 O O . ILE A 1 81 ? -9.775 5.995 0.079 1.00 93.75 81 ILE A O 1
ATOM 639 N N . THR A 1 82 ? -8.974 4.094 -0.795 1.00 92.94 82 THR A N 1
ATOM 640 C CA . THR A 1 82 ? -9.840 4.117 -1.979 1.00 92.94 82 THR A CA 1
ATOM 641 C C . THR A 1 82 ? -11.308 3.946 -1.603 1.00 92.94 82 THR A C 1
ATOM 643 O O . THR A 1 82 ? -12.143 4.687 -2.110 1.00 92.94 82 THR A O 1
ATOM 646 N N . ILE A 1 83 ? -11.631 3.011 -0.704 1.00 94.50 83 ILE A N 1
ATOM 647 C CA . ILE A 1 83 ? -13.003 2.815 -0.223 1.00 94.50 83 ILE A CA 1
ATOM 648 C C . ILE A 1 83 ? -13.516 4.089 0.451 1.00 94.50 83 ILE A C 1
ATOM 650 O O . ILE A 1 83 ? -14.605 4.538 0.114 1.00 94.50 83 ILE A O 1
ATOM 654 N N . ASP A 1 84 ? -12.739 4.684 1.357 1.00 94.56 84 ASP A N 1
ATOM 655 C CA . ASP A 1 84 ? -13.121 5.907 2.072 1.00 94.56 84 ASP A CA 1
ATOM 656 C C . ASP A 1 84 ? -13.308 7.092 1.114 1.00 94.56 84 ASP A C 1
ATOM 658 O O . ASP A 1 84 ? -14.353 7.732 1.122 1.00 94.56 84 ASP A O 1
ATOM 662 N N . ALA A 1 85 ? -12.354 7.323 0.206 1.00 92.25 85 ALA A N 1
ATOM 663 C CA . ALA A 1 85 ? -12.409 8.434 -0.744 1.00 92.25 85 ALA A CA 1
ATOM 664 C C . ALA A 1 85 ? -13.547 8.325 -1.776 1.00 92.25 85 ALA A C 1
ATOM 666 O O . ALA A 1 85 ? -13.968 9.343 -2.325 1.00 92.25 85 ALA A O 1
ATOM 667 N N . LEU A 1 86 ? -14.007 7.107 -2.081 1.00 91.88 86 LEU A N 1
ATOM 668 C CA . LEU A 1 86 ? -15.078 6.851 -3.051 1.00 91.88 86 LEU A CA 1
ATOM 669 C C . LEU A 1 86 ? -16.451 6.624 -2.400 1.00 91.88 86 LEU A C 1
ATOM 671 O O . LEU A 1 86 ? -17.451 6.555 -3.117 1.00 91.88 86 LEU A O 1
ATOM 675 N N . SER A 1 87 ? -16.516 6.502 -1.074 1.00 80.19 87 SER A N 1
ATOM 676 C CA . SER A 1 87 ? -17.778 6.400 -0.339 1.00 80.19 87 SER A CA 1
ATOM 677 C C . SER A 1 87 ? -18.308 7.808 -0.049 1.00 80.19 87 SER A C 1
ATOM 679 O O . SER A 1 87 ? -17.613 8.613 0.564 1.00 80.19 87 SER A O 1
ATOM 681 N N . ALA A 1 88 ? -19.520 8.108 -0.529 1.00 59.69 88 ALA A N 1
ATOM 682 C CA . ALA A 1 88 ? -20.209 9.389 -0.337 1.00 59.69 88 ALA A CA 1
ATOM 683 C C . ALA A 1 88 ? -21.029 9.428 0.961 1.00 59.69 88 ALA A C 1
ATOM 685 O O . ALA A 1 88 ? -21.638 8.386 1.300 1.00 59.69 88 ALA A O 1
#

Organism: NCBI:txid2840688

Radius of gyration: 19.92 Å; chains: 1; bounding box: 42×32×51 Å

pLDDT: mean 84.2, std 11.33, range [59.59, 98.25]

Foldseek 3Di:
DDPCVVCVVVVHDVPRVVVQVVCVVVVVRDPPDDDPPDDPDPDPDDDDDDDDDDDPVVVVVLQVVQVVVVHGSVVVVVVVVVCVVPPD

Sequence (88 aa):
MDRKTMEELMGFAPGELEETARAYESGEWPAGRTVRLGRPPIADEPTKIVSGRVPESIADAFDRKAQQHGQTRAERLRELITIDALSA